Protein AF-A0A2P6AQH4-F1 (afdb_monomer)

Solvent-accessible surface area (backbone atoms only — not comparable to full-atom values): 5552 Å² total; per-residue (Å²): 101,72,66,58,50,52,51,51,54,50,49,56,48,50,58,57,46,34,74,79,38,67,58,33,52,67,56,20,45,65,33,48,52,52,27,51,47,43,45,53,50,51,52,53,43,52,53,54,47,60,75,29,59,97,49,96,49,72,70,41,54,46,47,51,56,53,42,51,47,40,63,74,69,51,45,60,52,32,59,56,26,53,51,58,31,70,63,45,30,63,73,65,72,67,59,54,84,91,74,116

Sequence (100 aa):
GRAADSIAAATDWLIAAAAGNPDEVNAAAVDFLHAFGLLAYAHMWLLMLQASAGKDDAFHADKFKVGAFFFARLLPELDSRVASLRAGADTLMALSEDSF

Structure (mmCIF, N/CA/C/O backbone):
data_AF-A0A2P6AQH4-F1
#
_entry.id   AF-A0A2P6AQH4-F1
#
loop_
_atom_site.group_PDB
_atom_site.id
_atom_site.type_symbol
_atom_site.label_atom_id
_atom_site.label_alt_id
_atom_site.label_comp_id
_atom_site.label_asym_id
_atom_site.label_entity_id
_atom_site.label_seq_id
_atom_site.pdbx_PDB_ins_code
_atom_site.Cartn_x
_atom_site.Cartn_y
_atom_site.Cartn_z
_atom_site.occupancy
_atom_site.B_iso_or_equiv
_atom_site.auth_seq_id
_atom_site.auth_comp_id
_atom_site.auth_asym_id
_atom_site.auth_atom_id
_atom_site.pdbx_PDB_model_num
ATOM 1 N N . GLY A 1 1 ? -8.128 -2.245 -10.191 1.00 84.31 1 GLY A N 1
ATOM 2 C CA . GLY A 1 1 ? -6.861 -3.002 -10.316 1.00 84.31 1 GLY A CA 1
ATOM 3 C C . GLY A 1 1 ? -6.415 -3.317 -8.914 1.00 84.31 1 GLY A C 1
ATOM 4 O O . GLY A 1 1 ? -6.487 -2.401 -8.113 1.00 84.31 1 GLY A O 1
ATOM 5 N N . ARG A 1 2 ? -6.002 -4.555 -8.601 1.00 92.12 2 ARG A N 1
ATOM 6 C CA . ARG A 1 2 ? -6.060 -5.123 -7.232 1.00 92.12 2 ARG A CA 1
ATOM 7 C C . ARG A 1 2 ? -5.735 -4.152 -6.086 1.00 92.12 2 ARG A C 1
ATOM 9 O O . ARG A 1 2 ? -6.557 -4.006 -5.199 1.00 92.12 2 ARG A O 1
ATOM 16 N N . ALA A 1 3 ? -4.593 -3.461 -6.126 1.00 95.94 3 ALA A N 1
ATOM 17 C CA . ALA A 1 3 ? -4.204 -2.492 -5.095 1.00 95.94 3 ALA A CA 1
ATOM 18 C C . ALA A 1 3 ? -5.232 -1.357 -4.895 1.00 95.94 3 ALA A C 1
ATOM 20 O O . ALA A 1 3 ? -5.575 -1.027 -3.765 1.00 95.94 3 ALA A O 1
ATOM 21 N N . ALA A 1 4 ? -5.755 -0.783 -5.982 1.00 97.06 4 ALA A N 1
ATOM 22 C CA . ALA A 1 4 ? -6.792 0.248 -5.923 1.00 97.06 4 ALA A CA 1
ATOM 23 C C . ALA A 1 4 ? -8.105 -0.304 -5.352 1.00 97.06 4 ALA A C 1
ATOM 25 O O . ALA A 1 4 ? -8.749 0.362 -4.548 1.00 97.06 4 ALA A O 1
ATOM 26 N N . ASP A 1 5 ? -8.459 -1.536 -5.724 1.00 97.88 5 ASP A N 1
ATOM 27 C CA . ASP A 1 5 ? -9.680 -2.193 -5.253 1.00 97.88 5 ASP A CA 1
ATOM 28 C C . ASP A 1 5 ? -9.573 -2.500 -3.741 1.00 97.88 5 ASP A C 1
ATOM 30 O O . ASP A 1 5 ? -10.520 -2.270 -2.991 1.00 97.88 5 ASP A O 1
ATOM 34 N N . SER A 1 6 ? -8.392 -2.926 -3.269 1.00 97.38 6 SER A N 1
ATOM 35 C CA . SER A 1 6 ? -8.095 -3.125 -1.842 1.00 97.38 6 SER A CA 1
ATOM 36 C C . SER A 1 6 ? -8.206 -1.829 -1.035 1.00 97.38 6 SER A C 1
ATOM 38 O O . SER A 1 6 ? -8.792 -1.836 0.046 1.00 97.38 6 SER A O 1
ATOM 40 N N . ILE A 1 7 ? -7.675 -0.714 -1.549 1.00 98.00 7 ILE A N 1
ATOM 41 C CA . ILE A 1 7 ? -7.745 0.593 -0.876 1.00 98.00 7 ILE A CA 1
ATOM 42 C C . ILE A 1 7 ? -9.171 1.142 -0.857 1.00 98.00 7 ILE A C 1
ATOM 44 O O . ILE A 1 7 ? -9.595 1.661 0.173 1.00 98.00 7 ILE A O 1
ATOM 48 N N . ALA A 1 8 ? -9.932 0.993 -1.944 1.00 98.06 8 ALA A N 1
ATOM 49 C CA . ALA A 1 8 ? -11.342 1.377 -1.968 1.00 98.06 8 ALA A CA 1
ATOM 50 C C . ALA A 1 8 ? -12.130 0.605 -0.898 1.00 98.06 8 ALA A C 1
ATOM 52 O O . ALA A 1 8 ? -12.760 1.212 -0.038 1.00 98.06 8 ALA A O 1
ATOM 53 N N . ALA A 1 9 ? -11.972 -0.721 -0.853 1.00 97.75 9 ALA A N 1
ATOM 54 C CA . ALA A 1 9 ? -12.622 -1.551 0.158 1.00 97.75 9 ALA A CA 1
ATOM 55 C C . ALA A 1 9 ? -12.165 -1.230 1.595 1.00 97.75 9 ALA A C 1
ATOM 57 O O . ALA A 1 9 ? -12.954 -1.332 2.531 1.00 97.75 9 ALA A O 1
ATOM 58 N N . ALA A 1 10 ? -10.891 -0.877 1.804 1.00 96.94 10 ALA A N 1
ATOM 59 C CA . ALA A 1 10 ? -10.394 -0.429 3.107 1.00 96.94 10 ALA A CA 1
ATOM 60 C C . ALA A 1 10 ? -10.981 0.934 3.511 1.00 96.94 10 ALA A C 1
ATOM 62 O O . ALA A 1 10 ? -11.294 1.137 4.680 1.00 96.94 10 ALA A O 1
ATOM 63 N N . THR A 1 11 ? -11.172 1.838 2.547 1.00 97.25 11 THR A N 1
ATOM 64 C CA . THR A 1 11 ? -11.802 3.148 2.763 1.00 97.25 11 THR A CA 1
ATOM 65 C C . THR A 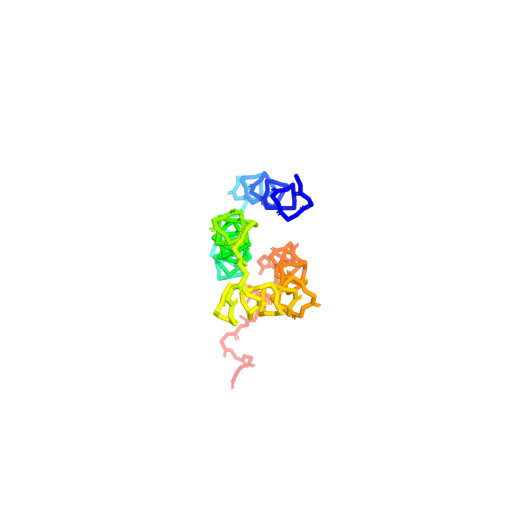1 11 ? -13.262 2.984 3.176 1.00 97.25 11 THR A C 1
ATOM 67 O O . THR A 1 11 ? -13.676 3.555 4.182 1.00 97.25 11 THR A O 1
ATOM 70 N N . ASP A 1 12 ? -14.021 2.154 2.456 1.00 97.31 12 ASP A N 1
ATOM 71 C CA . ASP A 1 12 ? -15.425 1.872 2.776 1.00 97.31 12 ASP A CA 1
ATOM 72 C C . ASP A 1 12 ? -15.571 1.251 4.170 1.00 97.31 12 ASP A C 1
ATOM 74 O O . ASP A 1 12 ? -16.432 1.655 4.953 1.00 97.31 12 ASP A O 1
ATOM 78 N N . TRP A 1 13 ? -14.692 0.298 4.503 1.00 95.44 13 TRP A N 1
ATOM 79 C CA . TRP A 1 13 ? -14.648 -0.298 5.836 1.00 95.44 13 TRP A CA 1
ATOM 80 C C . TRP A 1 13 ? -14.376 0.754 6.916 1.00 95.44 13 TRP A C 1
ATOM 82 O O . TRP A 1 13 ? -15.098 0.794 7.908 1.00 95.44 13 TRP A O 1
ATOM 92 N N . LEU A 1 14 ? -13.390 1.633 6.709 1.00 95.62 14 LEU A N 1
ATOM 93 C CA . LEU A 1 14 ? -13.010 2.643 7.696 1.00 95.62 14 LEU A CA 1
ATOM 94 C C . LEU A 1 14 ? -14.134 3.658 7.936 1.00 95.62 14 LEU A C 1
ATOM 96 O O . LEU A 1 14 ? -14.403 4.011 9.081 1.00 95.62 14 LEU A O 1
ATOM 100 N N . ILE A 1 15 ? -14.828 4.087 6.877 1.00 95.69 15 ILE A N 1
ATOM 101 C CA . ILE A 1 15 ? -15.996 4.974 6.987 1.00 95.69 15 ILE A CA 1
ATOM 102 C C . ILE A 1 15 ? -17.099 4.309 7.820 1.00 95.69 15 ILE A C 1
ATOM 104 O O . ILE A 1 15 ? -17.685 4.952 8.692 1.00 95.69 15 ILE A O 1
ATOM 108 N N . ALA A 1 16 ? -17.378 3.027 7.570 1.00 95.12 16 ALA A N 1
ATOM 109 C CA . ALA A 1 16 ? -18.387 2.286 8.318 1.00 95.12 16 ALA A CA 1
ATOM 110 C C . ALA A 1 16 ? -17.987 2.076 9.790 1.00 95.12 16 ALA A C 1
ATOM 112 O O . ALA A 1 16 ? -18.815 2.267 10.679 1.00 95.12 16 ALA A O 1
ATOM 113 N N . ALA A 1 17 ? -16.725 1.726 10.055 1.00 92.50 17 ALA A N 1
AT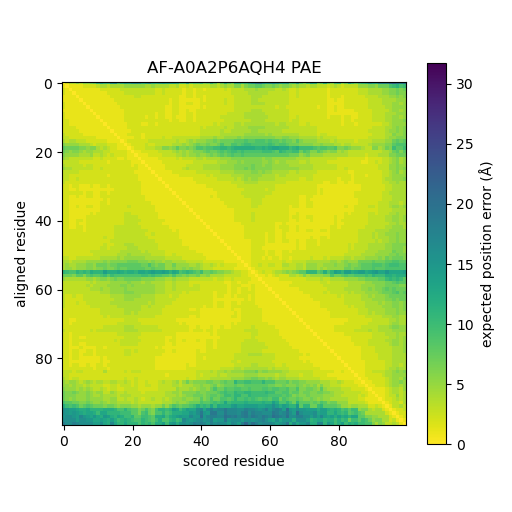OM 114 C CA . ALA A 1 17 ? -16.199 1.510 11.402 1.00 92.50 17 ALA A CA 1
ATOM 115 C C . ALA A 1 17 ? -16.218 2.804 12.236 1.00 92.50 17 ALA A C 1
ATOM 117 O O . ALA A 1 17 ? -16.706 2.811 13.368 1.00 92.50 17 ALA A O 1
ATOM 118 N N . ALA A 1 18 ? -15.806 3.925 11.636 1.00 92.25 18 ALA A N 1
ATOM 119 C CA . ALA A 1 18 ? -15.780 5.240 12.275 1.00 92.25 18 ALA A CA 1
ATOM 120 C C . ALA A 1 18 ? -17.163 5.731 12.738 1.00 92.25 18 ALA A C 1
ATOM 122 O O . ALA A 1 18 ? -17.257 6.500 13.694 1.00 92.25 18 ALA A O 1
ATOM 123 N N . ALA A 1 19 ? -18.244 5.289 12.083 1.00 93.00 19 ALA A N 1
ATOM 124 C CA . ALA A 1 19 ? -19.606 5.624 12.498 1.00 93.00 19 ALA A CA 1
ATOM 125 C C . ALA A 1 19 ? -20.005 4.959 13.830 1.00 93.00 19 ALA A C 1
ATOM 127 O O . ALA A 1 19 ? -20.864 5.485 14.536 1.00 93.00 19 ALA A O 1
ATOM 128 N N . GLY A 1 20 ? -19.404 3.810 14.162 1.00 90.50 20 GLY A N 1
ATOM 129 C CA . GLY A 1 20 ? -19.651 3.074 15.404 1.00 90.50 20 GLY A CA 1
ATOM 130 C C . GLY A 1 20 ? -18.648 3.385 16.516 1.00 90.50 20 GLY A C 1
ATOM 131 O O . GLY A 1 20 ? -19.029 3.403 17.685 1.00 90.50 20 GLY A O 1
ATOM 132 N N . ASN A 1 21 ? -17.389 3.646 16.160 1.00 91.62 21 ASN A N 1
ATOM 133 C CA . ASN A 1 21 ? -16.315 3.944 17.102 1.00 91.62 21 ASN A CA 1
ATOM 134 C C . ASN A 1 21 ? -15.318 4.955 16.492 1.00 91.62 21 ASN A C 1
ATOM 136 O O . ASN A 1 21 ? -14.588 4.603 15.564 1.00 91.62 21 ASN A O 1
ATOM 140 N N . PRO A 1 22 ? -15.237 6.196 17.009 1.00 89.75 22 PRO A N 1
ATOM 141 C CA . PRO A 1 22 ? -14.290 7.200 16.519 1.00 89.75 22 PRO A CA 1
ATOM 142 C C . PRO A 1 22 ? -12.812 6.791 16.624 1.00 89.75 22 PRO A C 1
ATOM 144 O O . PRO A 1 22 ? -12.002 7.265 15.823 1.00 89.75 22 PRO A O 1
ATOM 147 N N . ASP A 1 23 ? -12.453 5.908 17.562 1.00 93.19 23 ASP A N 1
ATOM 148 C CA . ASP A 1 23 ? -11.064 5.469 17.761 1.00 93.19 23 ASP A CA 1
ATOM 149 C C . ASP A 1 23 ? -10.536 4.642 16.579 1.00 93.19 23 ASP A C 1
ATOM 151 O O . ASP A 1 23 ? -9.329 4.622 16.331 1.00 93.19 23 ASP A O 1
ATOM 155 N N . GLU A 1 24 ? -11.431 4.050 15.778 1.00 94.62 24 GLU A N 1
ATOM 156 C CA . GLU A 1 24 ? -11.088 3.297 14.563 1.00 94.62 24 GLU A CA 1
ATOM 157 C C . GLU A 1 24 ? -10.330 4.151 13.545 1.00 94.62 24 GLU A C 1
ATOM 159 O O . GLU A 1 24 ? -9.409 3.673 12.884 1.00 94.62 24 GLU A O 1
ATOM 164 N N . VAL A 1 25 ? -10.663 5.444 13.447 1.00 92.94 25 VAL A N 1
ATOM 165 C CA . VAL A 1 25 ? -9.976 6.370 12.535 1.00 92.94 25 VAL A CA 1
ATOM 166 C C . VAL A 1 25 ? -8.509 6.513 12.918 1.00 92.94 25 VAL A C 1
ATOM 168 O O . VAL A 1 25 ? -7.631 6.443 12.057 1.00 92.94 25 VAL A O 1
ATOM 171 N N . ASN A 1 26 ? -8.239 6.692 14.210 1.00 91.69 26 ASN A N 1
ATOM 172 C CA . ASN A 1 26 ? -6.885 6.888 14.711 1.00 91.69 26 ASN A CA 1
ATOM 173 C C . ASN A 1 26 ? -6.088 5.579 14.692 1.00 91.69 26 ASN A C 1
ATOM 175 O O . ASN A 1 26 ? -4.922 5.592 14.299 1.00 91.69 26 ASN A O 1
ATOM 179 N N . ALA A 1 27 ? -6.726 4.458 15.041 1.00 94.31 27 ALA A N 1
ATOM 180 C CA . ALA A 1 27 ? -6.129 3.128 14.973 1.00 94.31 27 ALA A CA 1
ATOM 181 C C . ALA A 1 27 ? -5.694 2.761 13.543 1.00 94.31 27 ALA A C 1
ATOM 183 O O . ALA A 1 27 ? -4.606 2.227 13.336 1.00 94.31 27 ALA A O 1
ATOM 184 N N . ALA A 1 28 ? -6.504 3.110 12.541 1.00 95.56 28 ALA A N 1
ATOM 185 C CA . ALA A 1 28 ? -6.236 2.805 11.139 1.00 95.56 28 ALA A CA 1
ATOM 186 C C . ALA A 1 28 ? -5.288 3.792 10.434 1.00 95.56 28 ALA A C 1
ATOM 188 O O . ALA A 1 28 ? -4.759 3.466 9.368 1.00 95.56 28 ALA A O 1
ATOM 189 N N . ALA A 1 29 ? -5.087 5.002 10.968 1.00 94.44 29 ALA A N 1
ATOM 190 C CA . ALA A 1 29 ? -4.501 6.126 10.229 1.00 94.44 29 ALA A CA 1
ATOM 191 C C . ALA A 1 29 ? -3.126 5.821 9.611 1.00 94.44 29 ALA A C 1
ATOM 193 O O . ALA A 1 29 ? -2.882 6.122 8.440 1.00 94.44 29 ALA A O 1
ATOM 194 N N . VAL A 1 30 ? -2.225 5.213 10.388 1.00 96.50 30 VAL A N 1
ATOM 195 C CA . VAL A 1 30 ? -0.842 4.950 9.961 1.00 96.50 30 VAL A CA 1
ATOM 196 C C . VAL A 1 30 ? -0.792 3.874 8.880 1.00 96.50 30 VAL A C 1
ATOM 198 O O . VAL A 1 30 ? -0.133 4.059 7.855 1.00 96.50 30 VAL A O 1
ATOM 201 N N . ASP A 1 31 ? -1.493 2.759 9.076 1.00 97.81 31 ASP A N 1
ATOM 202 C CA . ASP A 1 31 ? -1.516 1.685 8.084 1.00 97.81 31 ASP A CA 1
ATOM 203 C C . ASP A 1 31 ? -2.280 2.098 6.821 1.00 97.81 31 ASP A C 1
ATOM 205 O O . ASP A 1 31 ? -1.827 1.787 5.717 1.00 97.81 31 ASP A O 1
ATOM 209 N N . PHE A 1 32 ? -3.362 2.879 6.947 1.00 97.69 32 PHE A N 1
ATOM 210 C CA . PHE A 1 32 ? -4.064 3.452 5.796 1.00 97.69 32 PHE A CA 1
ATOM 211 C C . PHE A 1 32 ? -3.136 4.342 4.967 1.00 97.69 32 PHE A C 1
ATOM 213 O O . PHE A 1 32 ? -3.047 4.177 3.750 1.00 97.69 32 PHE A O 1
ATOM 220 N N . LEU A 1 33 ? -2.414 5.264 5.617 1.00 97.94 33 LEU A N 1
ATOM 221 C CA . LEU A 1 33 ? -1.509 6.189 4.938 1.00 97.94 33 LEU A CA 1
ATOM 222 C C . LEU A 1 33 ? -0.401 5.443 4.186 1.00 97.94 33 LEU A C 1
ATOM 224 O O . LEU A 1 33 ? -0.127 5.758 3.027 1.00 97.94 33 LEU A O 1
ATOM 228 N N . HIS A 1 34 ? 0.207 4.430 4.808 1.00 98.38 34 HIS A N 1
ATOM 229 C CA . HIS A 1 34 ? 1.226 3.612 4.149 1.00 98.38 34 HIS A CA 1
ATOM 230 C C . HIS A 1 34 ? 0.654 2.807 2.976 1.00 98.38 34 HIS A C 1
ATOM 232 O O . HIS A 1 34 ? 1.239 2.808 1.890 1.00 98.38 34 HIS A O 1
ATOM 238 N N . ALA A 1 35 ? -0.502 2.161 3.155 1.00 98.38 35 ALA A N 1
ATOM 239 C CA . ALA A 1 35 ? -1.157 1.392 2.100 1.00 98.38 35 ALA A CA 1
ATOM 240 C C . ALA A 1 35 ? -1.531 2.282 0.900 1.00 98.38 35 ALA A C 1
ATOM 242 O O . ALA A 1 35 ? -1.244 1.945 -0.253 1.00 98.38 35 ALA A O 1
ATOM 243 N N . PHE A 1 36 ? -2.112 3.456 1.163 1.00 98.19 36 PHE A N 1
ATOM 244 C CA . PHE A 1 36 ? -2.442 4.441 0.136 1.00 98.19 36 PHE A CA 1
ATOM 245 C C . PHE A 1 36 ? -1.182 4.981 -0.555 1.00 98.19 36 PHE A C 1
ATOM 247 O O . PHE A 1 36 ? -1.151 5.122 -1.779 1.00 98.19 36 PHE A O 1
ATOM 254 N N . GLY A 1 37 ? -0.111 5.220 0.205 1.00 98.31 37 GLY A N 1
ATOM 255 C CA . GLY A 1 37 ? 1.193 5.598 -0.331 1.00 98.31 37 GLY A CA 1
ATOM 256 C C . GLY A 1 37 ? 1.727 4.570 -1.330 1.00 98.31 37 GLY A C 1
ATOM 257 O O . GLY A 1 37 ? 2.130 4.939 -2.433 1.00 98.31 37 GLY A O 1
ATOM 258 N N . LEU A 1 38 ? 1.663 3.275 -1.006 1.00 98.62 38 LEU A N 1
ATOM 259 C CA . LEU A 1 38 ? 2.071 2.197 -1.916 1.00 98.62 38 LEU A CA 1
ATOM 260 C C . LEU A 1 38 ? 1.244 2.183 -3.210 1.00 98.62 38 LEU A C 1
ATOM 262 O O . LEU A 1 38 ? 1.813 2.010 -4.291 1.00 98.62 38 LEU A O 1
ATOM 266 N N . LEU A 1 39 ? -0.070 2.427 -3.132 1.00 98.44 39 LEU A N 1
ATOM 267 C CA . LEU A 1 39 ? -0.923 2.590 -4.315 1.00 98.44 39 LEU A CA 1
ATOM 268 C C . LEU A 1 39 ? -0.489 3.793 -5.170 1.00 98.44 39 LEU A C 1
ATOM 270 O O . LEU A 1 39 ? -0.370 3.673 -6.392 1.00 98.44 39 LEU A O 1
ATOM 274 N N . ALA A 1 40 ? -0.218 4.940 -4.545 1.00 98.38 40 ALA A N 1
ATOM 275 C CA . ALA A 1 40 ? 0.242 6.135 -5.247 1.00 98.38 40 ALA A CA 1
ATOM 276 C C . ALA A 1 40 ? 1.595 5.899 -5.945 1.00 98.38 40 ALA A C 1
ATOM 278 O O . ALA A 1 40 ? 1.760 6.238 -7.119 1.00 98.38 40 ALA A O 1
ATOM 279 N N . TYR A 1 41 ? 2.543 5.240 -5.272 1.00 98.00 41 TYR A N 1
ATOM 280 C CA . TYR A 1 41 ? 3.824 4.859 -5.871 1.00 98.00 41 TYR A CA 1
ATOM 281 C C . TYR A 1 41 ? 3.665 3.844 -7.005 1.00 98.00 41 TYR A C 1
ATOM 283 O O . TYR A 1 41 ? 4.350 3.967 -8.022 1.00 98.00 41 TYR A O 1
ATOM 291 N N . ALA A 1 42 ? 2.745 2.882 -6.886 1.00 98.25 42 ALA A N 1
ATOM 292 C CA . ALA A 1 42 ? 2.428 1.967 -7.979 1.00 98.25 42 ALA A CA 1
ATOM 293 C C . ALA A 1 42 ? 1.962 2.740 -9.220 1.00 98.25 42 ALA A C 1
ATOM 295 O O . ALA A 1 42 ? 2.444 2.479 -10.322 1.00 98.25 42 ALA A O 1
ATOM 296 N N . HIS A 1 43 ? 1.092 3.740 -9.047 1.00 98.25 43 HIS A N 1
ATOM 297 C CA . HIS A 1 43 ? 0.660 4.599 -10.147 1.00 98.25 43 HIS A CA 1
ATOM 298 C C . HIS A 1 43 ? 1.831 5.374 -10.776 1.00 98.25 43 HIS A C 1
ATOM 300 O O . HIS A 1 43 ? 1.975 5.371 -11.998 1.00 98.25 43 HIS A O 1
ATOM 306 N N . MET A 1 44 ? 2.718 5.963 -9.965 1.00 98.38 44 MET A N 1
ATOM 307 C CA . MET A 1 44 ? 3.915 6.654 -10.470 1.00 98.38 44 MET A CA 1
ATOM 308 C C . MET A 1 44 ? 4.848 5.722 -11.251 1.00 98.38 44 MET A C 1
ATOM 310 O O . MET A 1 44 ? 5.381 6.112 -12.292 1.00 98.38 44 MET A O 1
ATOM 314 N N . TRP A 1 45 ? 5.018 4.477 -10.799 1.00 98.25 45 TRP A N 1
ATOM 315 C CA . TRP A 1 45 ? 5.768 3.477 -11.554 1.00 98.25 45 TRP A CA 1
ATOM 316 C C . TRP A 1 45 ? 5.121 3.175 -12.898 1.00 98.25 45 TRP A C 1
ATOM 318 O O . TRP A 1 45 ? 5.827 3.183 -13.901 1.00 98.25 45 TRP A O 1
ATOM 328 N N . LEU A 1 46 ? 3.800 2.984 -12.957 1.00 97.88 46 LEU A N 1
ATOM 329 C CA . LEU A 1 46 ? 3.108 2.762 -14.230 1.00 97.88 46 LEU A CA 1
ATOM 330 C C . LEU A 1 46 ? 3.327 3.920 -15.213 1.00 97.88 46 LEU A C 1
ATOM 332 O O . LEU A 1 46 ? 3.626 3.663 -16.377 1.00 97.88 46 LEU A O 1
ATOM 336 N N . LEU A 1 47 ? 3.271 5.173 -14.747 1.00 98.44 47 LEU A N 1
ATOM 337 C CA . LEU A 1 47 ? 3.561 6.342 -15.586 1.00 98.44 47 LEU A CA 1
ATOM 338 C C . LEU A 1 47 ? 5.008 6.341 -16.099 1.00 98.44 47 LEU A C 1
ATOM 340 O O . LEU A 1 47 ? 5.242 6.572 -17.284 1.00 98.44 47 LEU A O 1
ATOM 344 N N . MET A 1 48 ? 5.988 6.044 -15.236 1.00 98.25 48 MET A N 1
ATOM 345 C CA . MET A 1 48 ? 7.396 5.955 -15.641 1.00 98.25 48 MET A CA 1
ATOM 346 C C . MET A 1 48 ? 7.639 4.827 -16.647 1.00 98.25 48 MET A C 1
ATOM 348 O O . MET A 1 48 ? 8.371 5.029 -17.614 1.00 98.25 48 MET A O 1
ATOM 352 N N . LEU A 1 49 ? 7.033 3.654 -16.446 1.00 98.12 49 LEU A N 1
ATOM 353 C CA . LEU A 1 49 ? 7.144 2.522 -17.368 1.00 98.12 49 LEU A CA 1
ATOM 354 C C . LEU A 1 49 ? 6.499 2.848 -18.718 1.00 98.12 49 LEU A C 1
ATOM 356 O O . LEU A 1 49 ? 7.101 2.599 -19.758 1.00 98.12 49 LEU A O 1
ATOM 360 N N . GLN A 1 50 ? 5.326 3.486 -18.709 1.00 97.94 50 GLN A N 1
ATOM 361 C CA . GLN A 1 50 ? 4.662 3.950 -19.925 1.00 97.94 50 GLN A CA 1
ATOM 362 C C . GLN A 1 50 ? 5.519 4.975 -20.680 1.00 97.94 50 GLN A C 1
ATOM 364 O O . GLN A 1 50 ? 5.693 4.856 -21.888 1.00 97.94 50 GLN A O 1
ATOM 369 N N . ALA A 1 51 ? 6.113 5.942 -19.976 1.00 97.44 51 ALA A N 1
ATOM 370 C CA . ALA A 1 51 ? 7.015 6.930 -20.568 1.00 97.44 51 ALA A CA 1
ATOM 371 C C . ALA A 1 51 ? 8.351 6.332 -21.055 1.00 97.44 51 ALA A C 1
ATOM 373 O O . ALA A 1 51 ? 9.074 6.982 -21.817 1.00 97.44 51 ALA A O 1
ATOM 374 N N . SER A 1 52 ? 8.698 5.129 -20.591 1.00 97.56 52 SER A N 1
ATOM 375 C CA . SER A 1 52 ? 9.906 4.389 -20.974 1.00 97.56 52 SER A CA 1
ATOM 376 C C . SER A 1 52 ? 9.669 3.409 -22.121 1.00 97.56 52 SER A C 1
ATOM 378 O O . SER A 1 52 ? 10.629 2.914 -22.705 1.00 97.56 52 SER A O 1
ATOM 380 N N . ALA A 1 53 ? 8.411 3.122 -22.456 1.00 95.94 53 ALA A N 1
ATOM 381 C CA . ALA A 1 53 ? 8.068 2.202 -23.528 1.00 95.94 53 ALA A CA 1
ATOM 382 C C . ALA A 1 53 ? 8.592 2.710 -24.885 1.00 95.94 53 ALA A C 1
ATOM 384 O O . ALA A 1 53 ? 8.409 3.875 -25.234 1.00 95.94 53 ALA A O 1
ATOM 385 N N . GLY A 1 54 ? 9.236 1.824 -25.652 1.00 94.19 54 GLY A N 1
ATOM 386 C CA . GLY A 1 54 ? 9.769 2.136 -26.986 1.00 94.19 54 GLY A CA 1
ATOM 387 C C . GLY A 1 54 ? 11.072 2.941 -26.998 1.00 94.19 54 GLY A C 1
ATOM 388 O O . GLY A 1 54 ? 11.452 3.446 -28.051 1.00 94.19 54 GLY A O 1
ATOM 389 N N . LYS A 1 55 ? 11.745 3.087 -25.850 1.00 96.00 55 LYS A N 1
ATOM 390 C CA . LYS A 1 55 ? 13.061 3.726 -25.747 1.00 96.00 55 LYS A CA 1
ATOM 391 C C . LYS A 1 55 ? 14.142 2.681 -25.482 1.00 96.00 55 LYS A C 1
ATOM 393 O O . LYS A 1 55 ? 14.029 1.916 -24.528 1.00 96.00 55 LYS A O 1
ATOM 398 N N . ASP A 1 56 ? 15.203 2.714 -26.284 1.00 91.31 56 ASP A N 1
ATOM 399 C CA . ASP A 1 56 ? 16.238 1.667 -26.334 1.00 91.31 56 ASP A CA 1
ATOM 400 C C . ASP A 1 56 ? 17.563 2.064 -25.655 1.00 91.31 56 ASP A C 1
ATOM 402 O O . ASP A 1 56 ? 18.643 1.631 -26.057 1.00 91.31 56 ASP A O 1
ATOM 406 N N . ASP A 1 57 ? 17.508 2.889 -24.607 1.00 97.12 57 ASP A N 1
ATOM 407 C CA . ASP A 1 57 ? 18.685 3.222 -23.800 1.00 97.12 57 ASP A CA 1
ATOM 408 C C . ASP A 1 57 ? 18.691 2.515 -22.433 1.00 97.12 57 ASP A C 1
ATOM 410 O O . ASP A 1 57 ? 17.672 2.037 -21.923 1.00 97.12 57 ASP A O 1
ATOM 414 N N . ALA A 1 58 ? 19.881 2.446 -21.829 1.00 96.88 58 ALA A N 1
ATOM 415 C CA . ALA A 1 58 ? 20.103 1.737 -20.572 1.00 96.88 58 ALA A CA 1
ATOM 416 C C . ALA A 1 58 ? 19.248 2.282 -19.415 1.00 96.88 58 ALA A C 1
ATOM 418 O O . ALA A 1 58 ? 18.776 1.508 -18.584 1.00 96.88 58 ALA A O 1
ATOM 419 N N . PHE A 1 59 ? 19.000 3.594 -19.379 1.00 96.81 59 PHE A N 1
ATOM 420 C CA . PHE A 1 59 ? 18.217 4.222 -18.318 1.00 96.81 59 PHE A CA 1
ATOM 421 C C . PHE A 1 59 ? 16.760 3.749 -18.350 1.00 96.81 59 PHE A C 1
ATOM 423 O O . PHE A 1 59 ? 16.205 3.374 -17.314 1.00 96.81 59 PHE A O 1
ATOM 430 N N . HIS A 1 60 ? 16.143 3.719 -19.532 1.00 97.56 60 HIS A N 1
ATOM 431 C CA . HIS A 1 60 ? 14.765 3.253 -19.683 1.00 97.56 60 HIS A CA 1
ATOM 432 C C . HIS A 1 60 ? 14.654 1.737 -19.468 1.00 97.56 60 HIS A C 1
ATOM 434 O O . HIS A 1 60 ? 13.716 1.291 -18.806 1.00 97.56 60 HIS A O 1
ATOM 440 N N . ALA A 1 61 ? 15.643 0.946 -19.898 1.00 96.50 61 ALA A N 1
ATOM 441 C CA . ALA A 1 61 ? 15.707 -0.480 -19.568 1.00 96.50 61 ALA A CA 1
ATOM 442 C C . ALA A 1 61 ? 15.784 -0.728 -18.046 1.00 96.50 61 ALA A C 1
ATOM 444 O O . ALA A 1 61 ? 15.112 -1.618 -17.517 1.00 96.50 61 ALA A O 1
ATOM 445 N N . ASP A 1 62 ? 16.552 0.082 -17.315 1.00 97.62 62 ASP A N 1
ATOM 446 C CA . ASP A 1 62 ? 16.655 -0.021 -15.859 1.00 97.62 62 ASP A CA 1
ATOM 447 C C . ASP A 1 62 ? 15.360 0.390 -15.142 1.00 97.62 62 ASP A C 1
ATOM 449 O O . ASP A 1 62 ? 15.019 -0.213 -14.121 1.00 97.62 62 ASP A O 1
ATOM 453 N N . LYS A 1 63 ? 14.562 1.319 -15.694 1.00 97.75 63 LYS A N 1
ATOM 454 C CA . LYS A 1 63 ? 13.223 1.635 -15.153 1.00 97.75 63 LYS A CA 1
ATOM 455 C C . LYS A 1 63 ? 12.319 0.407 -15.095 1.00 97.75 63 LYS A C 1
ATOM 457 O O . LYS A 1 63 ? 11.637 0.228 -14.088 1.00 97.75 63 LYS A O 1
ATOM 462 N N . PHE A 1 64 ? 12.352 -0.462 -16.107 1.00 98.00 64 PHE A N 1
ATOM 463 C CA . PHE A 1 64 ? 11.594 -1.717 -16.081 1.00 98.00 64 PHE A CA 1
ATOM 464 C C . PHE A 1 64 ? 12.083 -2.669 -14.988 1.00 98.00 64 PHE A C 1
ATOM 466 O O . PHE A 1 64 ? 11.260 -3.250 -14.282 1.00 98.00 64 PHE A O 1
ATOM 473 N N . LYS A 1 65 ? 13.401 -2.788 -14.787 1.00 98.12 65 LYS A N 1
ATOM 474 C CA . LYS A 1 65 ? 13.972 -3.649 -13.735 1.00 98.12 65 LYS A CA 1
ATOM 475 C C . LYS A 1 65 ? 13.580 -3.169 -12.338 1.00 98.12 65 LYS A C 1
ATOM 477 O O . LYS A 1 65 ? 13.121 -3.963 -11.519 1.00 98.12 65 LYS A O 1
ATOM 482 N N . VAL A 1 66 ? 13.725 -1.871 -12.072 1.00 98.06 66 VAL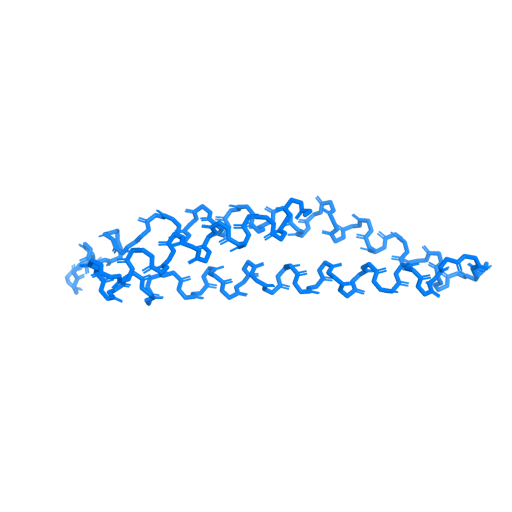 A N 1
ATOM 483 C CA . VAL A 1 66 ? 13.385 -1.293 -10.763 1.00 98.06 66 VAL A CA 1
ATOM 484 C C . VAL A 1 66 ? 11.871 -1.295 -10.540 1.00 98.06 66 VAL A C 1
ATOM 486 O O . VAL A 1 66 ? 11.417 -1.631 -9.448 1.00 98.06 66 VAL A O 1
ATOM 489 N N . GLY A 1 67 ? 11.077 -1.010 -11.575 1.00 98.31 67 GLY A N 1
ATOM 490 C CA . GLY A 1 67 ? 9.622 -1.131 -11.512 1.00 98.31 67 GLY A CA 1
ATOM 491 C C . GLY A 1 67 ? 9.190 -2.555 -11.161 1.00 98.31 67 GLY A C 1
ATOM 492 O O . GLY A 1 67 ? 8.424 -2.748 -10.220 1.00 98.31 67 GLY A O 1
ATOM 493 N N . ALA A 1 68 ? 9.741 -3.567 -11.839 1.00 98.31 68 ALA A N 1
ATOM 494 C CA . ALA A 1 68 ? 9.462 -4.970 -11.535 1.00 98.31 68 ALA A CA 1
ATOM 495 C C . ALA A 1 68 ? 9.813 -5.333 -10.083 1.00 98.31 68 ALA A C 1
ATOM 497 O O . ALA A 1 68 ? 9.031 -6.013 -9.419 1.00 98.31 68 ALA A O 1
ATOM 498 N N . PHE A 1 69 ? 10.939 -4.833 -9.559 1.00 98.56 69 PHE A N 1
ATOM 499 C CA . PHE A 1 69 ? 11.282 -4.980 -8.144 1.00 98.56 69 PHE A CA 1
ATOM 500 C C . PHE A 1 69 ? 10.219 -4.357 -7.230 1.00 98.56 69 PHE A C 1
ATOM 502 O O . PHE A 1 69 ? 9.753 -5.030 -6.313 1.00 98.56 69 PHE A O 1
ATOM 509 N N . PHE A 1 70 ? 9.791 -3.117 -7.489 1.00 98.62 70 PHE A N 1
ATOM 510 C CA . PHE A 1 70 ? 8.758 -2.455 -6.686 1.00 98.62 70 PHE A CA 1
ATOM 511 C C . PHE A 1 70 ? 7.461 -3.276 -6.648 1.00 98.62 70 PHE A C 1
ATOM 513 O O . PHE A 1 70 ? 6.960 -3.584 -5.566 1.00 98.62 70 PHE A O 1
ATOM 520 N N . PHE A 1 71 ? 6.948 -3.692 -7.811 1.00 98.31 71 PHE A N 1
ATOM 521 C CA . PHE A 1 71 ? 5.706 -4.468 -7.891 1.00 98.31 71 PHE A CA 1
ATOM 522 C C . PHE A 1 71 ? 5.823 -5.848 -7.232 1.00 98.31 71 PHE A C 1
ATOM 524 O O . PHE A 1 71 ? 4.857 -6.313 -6.635 1.00 98.31 71 PHE A O 1
ATOM 531 N N . ALA A 1 72 ? 6.985 -6.499 -7.321 1.00 98.25 72 ALA A N 1
ATOM 532 C CA . ALA A 1 72 ? 7.181 -7.841 -6.776 1.00 98.25 72 ALA A CA 1
ATOM 533 C C . ALA A 1 72 ? 7.547 -7.865 -5.283 1.00 98.25 72 ALA A C 1
ATOM 535 O O . ALA A 1 72 ? 7.301 -8.871 -4.621 1.00 98.25 72 ALA A O 1
ATOM 536 N N . ARG A 1 73 ? 8.185 -6.811 -4.756 1.00 98.12 73 ARG A N 1
ATOM 537 C CA . ARG A 1 73 ? 8.780 -6.819 -3.406 1.00 98.12 73 ARG A CA 1
ATOM 538 C C . ARG A 1 73 ? 8.222 -5.777 -2.453 1.00 98.12 73 ARG A C 1
ATOM 540 O O . ARG A 1 73 ? 8.240 -6.038 -1.258 1.00 98.12 73 ARG A O 1
ATOM 547 N N . LEU A 1 74 ? 7.757 -4.635 -2.952 1.00 98.31 74 LEU A N 1
ATOM 548 C CA . LEU A 1 74 ? 7.285 -3.536 -2.105 1.00 98.31 74 LEU A CA 1
ATOM 549 C C . LEU A 1 74 ? 5.762 -3.439 -2.105 1.00 98.31 74 LEU A C 1
ATOM 551 O O . LEU A 1 74 ? 5.153 -3.370 -1.046 1.00 98.31 74 LEU A O 1
ATOM 555 N N . LEU A 1 75 ? 5.124 -3.515 -3.276 1.00 98.44 75 LEU A N 1
ATOM 556 C CA . LEU A 1 75 ? 3.667 -3.414 -3.362 1.00 98.44 75 LEU A CA 1
ATOM 557 C C . LEU A 1 75 ? 2.901 -4.458 -2.519 1.00 98.44 75 LEU A C 1
ATOM 559 O O . LEU A 1 75 ? 1.870 -4.077 -1.969 1.00 98.44 75 LEU A O 1
ATOM 563 N N . PRO A 1 76 ? 3.359 -5.719 -2.349 1.00 98.06 76 PRO A N 1
ATOM 564 C CA . PRO A 1 76 ? 2.666 -6.683 -1.488 1.00 98.06 76 PRO A CA 1
ATOM 565 C C . PRO A 1 76 ? 2.524 -6.249 -0.021 1.00 98.06 76 PRO A C 1
ATOM 567 O O . PRO A 1 76 ? 1.630 -6.737 0.664 1.00 98.06 76 PRO A O 1
ATOM 570 N N . GLU A 1 77 ? 3.349 -5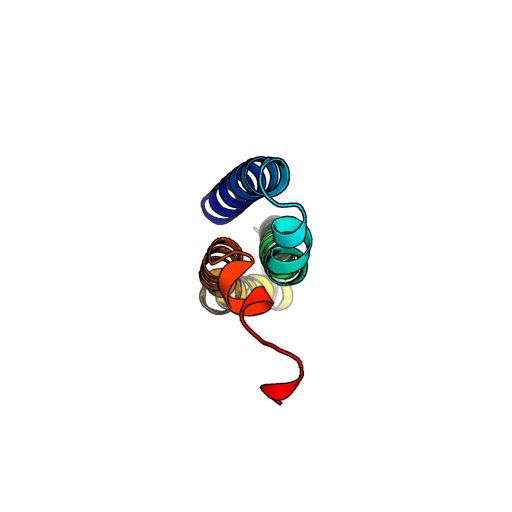.313 0.469 1.00 98.25 77 GLU A N 1
ATOM 571 C CA . GLU A 1 77 ? 3.194 -4.751 1.817 1.00 98.25 77 GLU A CA 1
ATOM 572 C C . GLU A 1 77 ? 1.813 -4.095 2.004 1.00 98.25 77 GLU A C 1
ATOM 574 O O . GLU A 1 77 ? 1.258 -4.148 3.101 1.00 98.25 77 GLU A O 1
ATOM 579 N N . LEU A 1 78 ? 1.201 -3.578 0.930 1.00 98.50 78 LEU A N 1
ATOM 580 C CA . LEU A 1 78 ? -0.149 -3.008 0.94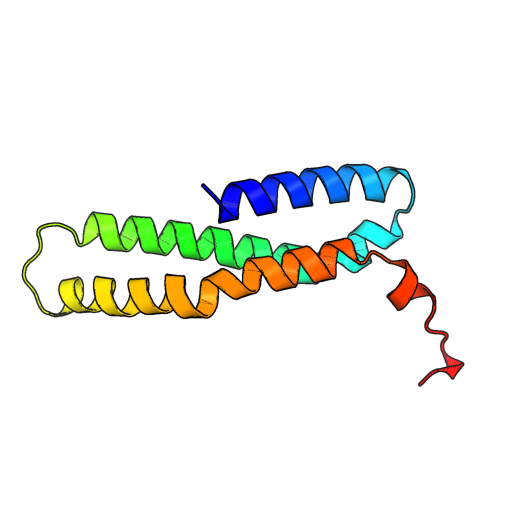7 1.00 98.50 78 LEU A CA 1
ATOM 581 C C . LEU A 1 78 ? -1.157 -3.979 1.563 1.00 98.50 78 LEU A C 1
ATOM 583 O O . LEU A 1 78 ? -1.974 -3.565 2.381 1.00 98.50 78 LEU A O 1
ATOM 587 N N . ASP A 1 79 ? -1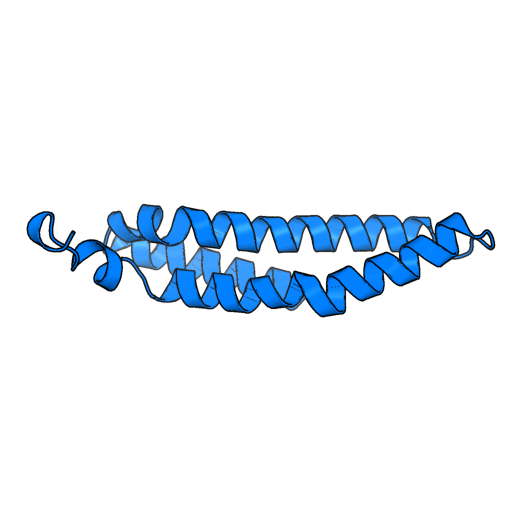.073 -5.264 1.219 1.00 97.50 79 ASP A N 1
ATOM 588 C CA . ASP A 1 79 ? -2.014 -6.271 1.708 1.00 97.50 79 ASP A CA 1
ATOM 589 C C . ASP A 1 79 ? -1.857 -6.477 3.224 1.00 97.50 79 ASP A C 1
ATOM 591 O O . ASP A 1 79 ? -2.855 -6.551 3.941 1.00 97.50 79 ASP A O 1
ATOM 595 N N . SER A 1 80 ? -0.619 -6.486 3.738 1.00 98.00 80 SER A N 1
ATOM 596 C CA . SER A 1 80 ? -0.381 -6.550 5.188 1.00 98.00 80 SER A CA 1
ATOM 597 C C . SER A 1 80 ? -0.863 -5.301 5.921 1.00 98.00 80 SER A C 1
ATOM 599 O O . SER A 1 80 ? -1.457 -5.419 6.986 1.00 98.00 80 SER A O 1
ATOM 601 N N . ARG A 1 81 ? -0.687 -4.112 5.333 1.00 98.00 81 ARG A N 1
ATOM 602 C CA . ARG A 1 81 ? -1.160 -2.849 5.917 1.00 98.00 81 ARG A CA 1
ATOM 603 C C . ARG A 1 81 ? -2.682 -2.802 5.974 1.00 98.00 81 ARG A C 1
ATOM 605 O O . ARG A 1 81 ? -3.248 -2.441 6.996 1.00 98.00 81 ARG A O 1
ATOM 612 N N . VAL A 1 82 ? -3.355 -3.238 4.908 1.00 97.94 82 VAL A N 1
ATOM 613 C CA . VAL A 1 82 ? -4.821 -3.355 4.888 1.00 97.94 82 VAL A CA 1
ATOM 614 C C . VAL A 1 82 ? -5.312 -4.376 5.918 1.00 97.94 82 VAL A C 1
ATOM 616 O O . VAL A 1 82 ? -6.358 -4.162 6.526 1.00 97.94 82 VAL A O 1
ATOM 619 N N . ALA A 1 83 ? -4.577 -5.468 6.141 1.00 96.94 83 ALA A N 1
ATOM 620 C CA . ALA A 1 83 ? -4.910 -6.426 7.191 1.00 96.94 83 ALA A CA 1
ATOM 621 C C . ALA A 1 83 ? -4.774 -5.814 8.597 1.00 96.94 83 ALA A C 1
ATOM 623 O O . ALA A 1 83 ? -5.713 -5.932 9.381 1.00 96.94 83 ALA A O 1
ATOM 624 N N . SER A 1 84 ? -3.667 -5.119 8.893 1.00 95.88 84 SER A N 1
ATOM 625 C CA . SER A 1 84 ? -3.466 -4.418 10.172 1.00 95.88 84 SER A CA 1
ATOM 626 C C . SER A 1 84 ? -4.527 -3.348 10.415 1.00 95.88 84 SER A C 1
ATOM 628 O O . SER A 1 84 ? -5.120 -3.307 11.486 1.00 95.88 84 SER A O 1
ATOM 630 N N . LEU A 1 85 ? -4.852 -2.558 9.389 1.00 94.50 85 LEU A N 1
ATOM 631 C CA . LEU A 1 85 ? -5.925 -1.566 9.435 1.00 94.50 85 LEU A CA 1
ATOM 632 C C . LEU A 1 85 ? -7.265 -2.176 9.863 1.00 94.50 85 LEU A C 1
ATOM 634 O O . LEU A 1 85 ? -7.989 -1.584 10.654 1.00 94.50 85 LEU A O 1
ATOM 638 N N . ARG A 1 86 ? -7.593 -3.366 9.349 1.00 94.00 86 ARG A N 1
ATOM 639 C CA . ARG A 1 86 ? -8.855 -4.061 9.647 1.00 94.00 86 ARG A CA 1
ATOM 640 C C . ARG A 1 86 ? -8.871 -4.760 11.005 1.00 94.00 86 ARG A C 1
ATOM 642 O O . ARG A 1 86 ? -9.924 -5.260 11.389 1.00 94.00 86 ARG A O 1
ATOM 649 N N . ALA A 1 87 ? -7.740 -4.827 11.710 1.00 93.25 87 ALA A N 1
ATOM 650 C CA . ALA A 1 87 ? -7.699 -5.332 13.081 1.00 93.25 87 ALA A CA 1
ATOM 651 C C . ALA A 1 87 ? -8.385 -4.375 14.074 1.00 93.25 87 ALA A C 1
ATOM 653 O O . ALA A 1 87 ? -8.758 -4.807 15.162 1.00 93.25 87 ALA A O 1
ATOM 654 N N . GLY A 1 88 ? -8.588 -3.116 13.670 1.00 89.31 88 GLY A N 1
ATOM 655 C CA . GLY A 1 88 ? -9.368 -2.122 14.396 1.00 89.31 88 GLY A CA 1
ATOM 656 C C . GLY A 1 88 ? -8.737 -1.640 15.700 1.00 89.31 88 GLY A C 1
ATOM 657 O O . GLY A 1 88 ? -7.576 -1.927 16.008 1.00 89.31 88 GLY A O 1
ATOM 658 N N . ALA A 1 89 ? -9.509 -0.873 16.467 1.00 92.69 89 ALA A N 1
ATOM 659 C CA . ALA A 1 89 ? -9.015 -0.195 17.663 1.00 92.69 89 ALA A CA 1
ATOM 660 C C . ALA A 1 89 ? -8.882 -1.114 18.890 1.00 92.69 89 ALA A C 1
ATOM 662 O O . ALA A 1 89 ? -8.072 -0.824 19.768 1.00 92.69 89 ALA A O 1
ATOM 663 N N . ASP A 1 90 ? -9.620 -2.226 18.954 1.00 89.94 90 ASP A N 1
ATOM 664 C CA . ASP A 1 90 ? -9.750 -3.062 20.159 1.00 89.94 90 ASP A CA 1
ATOM 665 C C . ASP A 1 90 ? -8.405 -3.442 20.793 1.00 89.94 90 ASP A C 1
ATOM 667 O O . ASP A 1 90 ? -8.216 -3.310 22.000 1.00 89.94 90 ASP A O 1
ATOM 671 N N . THR A 1 91 ? -7.443 -3.886 19.981 1.00 87.69 91 THR A N 1
ATOM 672 C CA . THR A 1 91 ? -6.131 -4.326 20.488 1.00 87.69 91 THR A CA 1
ATOM 673 C C . THR A 1 91 ? -5.269 -3.176 21.004 1.00 87.69 91 THR A C 1
ATOM 675 O O . THR A 1 91 ? -4.510 -3.369 21.950 1.00 87.69 91 THR A O 1
ATOM 678 N N . LEU A 1 92 ? -5.404 -1.983 20.418 1.00 86.44 92 LEU A N 1
ATOM 679 C CA . LEU A 1 92 ? -4.708 -0.772 20.852 1.00 86.44 92 LEU A CA 1
ATOM 680 C C . LEU A 1 92 ? -5.337 -0.218 22.132 1.00 86.44 92 LEU A C 1
ATOM 682 O O . LEU A 1 92 ? -4.623 0.132 23.065 1.00 86.44 92 LEU A O 1
ATOM 686 N N . MET A 1 93 ? -6.668 -0.191 22.191 1.00 86.12 93 MET A N 1
ATOM 687 C CA . MET A 1 93 ? -7.425 0.354 23.320 1.00 86.12 93 MET A CA 1
ATOM 688 C C . MET A 1 93 ? -7.468 -0.594 24.527 1.00 86.12 93 MET A C 1
ATOM 690 O O . MET A 1 93 ? -7.780 -0.162 25.634 1.00 86.12 93 MET A O 1
ATOM 694 N N . ALA A 1 94 ? -7.133 -1.875 24.344 1.00 88.19 94 ALA A N 1
ATOM 695 C CA . ALA A 1 94 ? -6.964 -2.833 25.435 1.00 88.19 94 ALA A CA 1
ATOM 696 C C . ALA A 1 94 ? -5.669 -2.623 26.245 1.00 88.19 94 ALA A C 1
ATOM 698 O O . ALA A 1 94 ? -5.548 -3.170 27.342 1.00 88.19 94 ALA A O 1
ATOM 699 N N . LEU A 1 95 ? -4.700 -1.864 25.722 1.00 85.88 95 LEU A N 1
ATOM 700 C CA . LEU A 1 95 ? -3.444 -1.573 26.412 1.00 85.88 95 LEU A CA 1
ATOM 701 C C . LEU A 1 95 ? -3.671 -0.452 27.433 1.00 85.88 95 LEU A C 1
ATOM 703 O O . LEU A 1 95 ? -3.968 0.684 27.069 1.00 85.88 95 LEU A O 1
ATOM 707 N N . SER A 1 96 ? -3.531 -0.770 28.721 1.00 83.06 96 SER A N 1
ATOM 708 C CA . SER A 1 96 ? -3.570 0.228 29.794 1.00 83.06 96 SER A CA 1
ATOM 709 C C . SER A 1 96 ? -2.197 0.865 30.015 1.00 83.06 96 SER A C 1
ATOM 711 O O . SER A 1 96 ? -1.172 0.310 29.621 1.00 83.06 96 SER A O 1
ATOM 713 N N . GLU A 1 97 ? -2.163 2.007 30.703 1.00 81.12 97 GLU A N 1
ATOM 714 C CA . GLU A 1 97 ? -0.911 2.672 31.094 1.00 81.12 97 GLU A CA 1
ATOM 715 C C . GLU A 1 97 ? 0.003 1.752 31.926 1.00 81.12 97 GLU A C 1
ATOM 717 O O . GLU A 1 97 ? 1.207 1.728 31.701 1.00 81.12 97 GLU A O 1
ATOM 722 N N . ASP A 1 98 ? -0.574 0.902 32.784 1.00 88.00 98 ASP A N 1
ATOM 723 C CA . ASP A 1 98 ? 0.156 -0.086 33.598 1.00 88.00 98 ASP A CA 1
ATOM 724 C C . ASP A 1 98 ? 0.753 -1.260 32.789 1.00 88.00 98 ASP A C 1
ATOM 726 O O . ASP A 1 98 ? 1.403 -2.140 33.354 1.00 88.00 98 ASP A O 1
ATOM 730 N N . SER A 1 99 ? 0.492 -1.332 31.479 1.00 83.12 99 SER A N 1
ATOM 731 C CA . SER A 1 99 ? 0.961 -2.422 30.609 1.00 83.12 99 SER A CA 1
ATOM 732 C C . SER A 1 99 ? 2.366 -2.190 30.021 1.00 83.12 99 SER A C 1
ATOM 734 O O . SER A 1 99 ? 2.830 -3.030 29.245 1.00 83.12 99 SER A O 1
ATOM 736 N N . PHE A 1 100 ? 3.037 -1.086 30.370 1.00 80.38 100 PHE A N 1
ATOM 737 C CA . PHE A 1 100 ? 4.345 -0.655 29.849 1.00 80.38 100 PHE A CA 1
ATOM 738 C C . PHE A 1 100 ? 5.352 -0.375 30.971 1.00 80.38 100 PHE A C 1
ATOM 740 O O . PHE A 1 100 ? 6.566 -0.536 30.704 1.00 80.38 100 PHE A O 1
#

Secondary structure (DSSP, 8-state):
-HHHHHHHHHHHHHHHHHHH-THHHHHHHHHHHHHHHHHHHHHHHHHHHHHHTT--SHHHHHHHHHHHHIIIIITTHHHHHHHHHTT-SHHHHT--GGG-

Organism: NCBI:txid2094561

pLDDT: mean 95.13, std 4.35, range [80.38, 98.62]

Nearest PDB structures (foldseek):
  5y9o-assembly1_B  TM=5.291E-01  e=2.748E+00  Legionella pneumophila
  6kgq-assembly1_A  TM=4.322E-01  e=7.910E+00  Homo sapiens
  8qbs-assembly1_A  TM=3.236E-01  e=6.632E+00  Nostoc punctiforme

InterPro domains:
  IPR025878 Acetyl-CoA dehydrogenase-like C-terminal domain [PF12806] (2-95)
  IPR052166 Diverse substrate specificity acyl-CoA dehydrogenase [PTHR42803] (3-100)

Mean predicted aligned error: 3.56 Å

Foldseek 3Di:
DVLVVLLVVLVVVLVVVCVVPVVLCVQLVPLSVLSVVLVVVLVVLVVLLVVLPPPDDPVSVVSVVVNVCSVVPPNVVSVVSSVSSVVGCVVVVPDDPVND

Radius of gyration: 17.89 Å; Cα contacts (8 Å, |Δi|>4): 77; chains: 1; bounding box: 40×15×61 Å

=== Feature glossary ===
Reading guide. The protein is described through the following features:

Foldseek 3Di. A 3Di character summarizes, for each residue, the relative orientation of the Cα frame of its nearest spatial neighbor. Because it encodes fold topology rather than chemistry, 3Di alignments detect remote structural similarity that sequence alignment misses.

Contact-map, Ramachandran, and PAE plots. Plot images: a contact map (which residues are close in 3D, as an N×N binary image), a Ramachandran scatter (backbone torsion angles, revealing secondary-structure composition at a glance), and — for AlphaFold structures — a PAE heatmap (pairwise prediction confidence).

Radius of gyration, Cα contacts, bounding box. Radius of gyration (Rg) is the root-mean-square distance of Cα atoms from their centroid — a single number for overall size and compactness. A globular domain of N residues has Rg ≈ 2.2·N^0.38 Å; an extended or disordered chain has a much larger Rg. The Cα contact count is the number of residue pairs whose Cα atoms are within 8 Å and are more than four positions apart in sequence — a standard proxy for tertiary packing density. The bounding box is the smallest axis-aligned box enclosing all Cα atoms.

Secondary structure (8-state, DSSP). Eight-state secondary structure (DSSP): H is the canonical α-helix, G the tighter 3₁₀-helix, I the wider π-helix; E/B are β-structure, T and S are turns and bends, and '-' is everything else. DSSP derives these from the pattern of main-chain N–H···O=C hydrogen bonds, not from the sequence.

B-factor. B-factor (Debye–Waller factor) reflects atomic displacement in the crystal lattice. It is an experimental observable (units Å²), not a prediction; low values mean the atom is pinned down, high values mean it moves or is heterogeneous across the crystal.

pLDDT. pLDDT is the predicted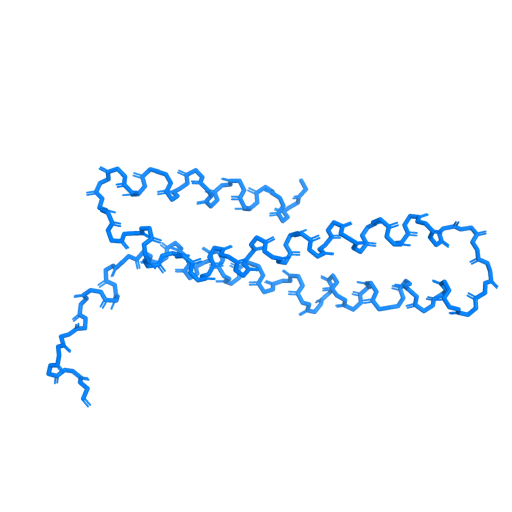 lDDT-Cα score: AlphaFold's confidence that the local environment of each residue (all inter-atomic distances within 15 Å) is correctly placed. It is a per-residue number between 0 and 100, with higher meaning more reliable.

Nearest PDB structures. Nearest PDB neighbors are the top structural matches found by Foldseek when searching this structure against the entire Protein Data Bank. Each hit reports a TM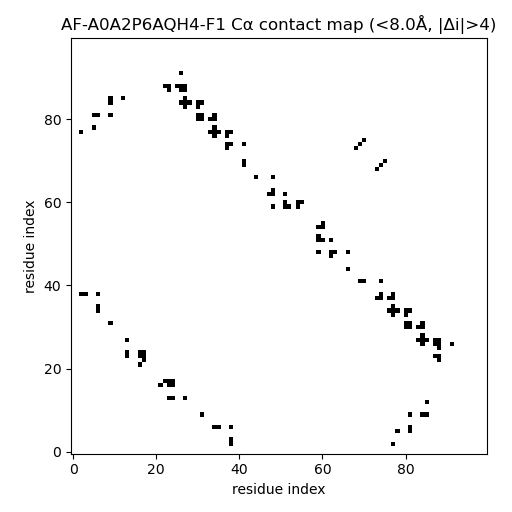-score (0 to 1; >0.5 almost always implies the same fold) and an 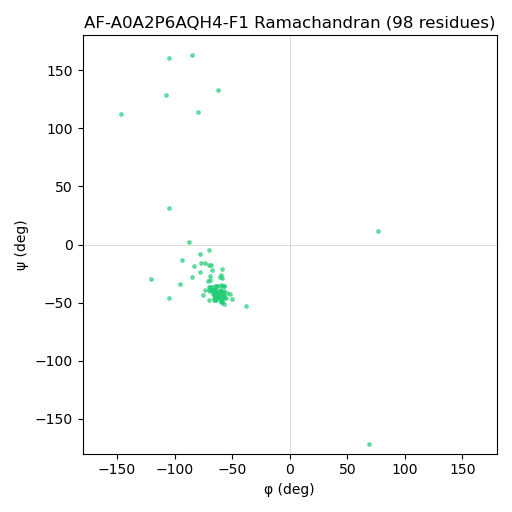E-value. These are *structural* homologs — they may share no detectable sequence similarity.

Solvent-accessible surface area. Accessible surface area quantifies burial. A residue with SASA near zero is packed into the hydrophobic core; one with SASA >100 Å² sits on the surface. Computed here via the Shrake–Rupley numerical algorithm with a 1.4 Å probe.

Rendered structure images. Structure images are PyMOL renders from six orthogonal camera directions. Cartoon representation draws helices as coils and strands as arrows; sticks shows the backbone as bonds; surface shows the solvent-excluded envelope. Rainbow coloring maps sequence position to hue (blue→red, N→C); chain coloring assigns a distinct color per polypeptide.

Backbone torsions (φ/ψ). φ (phi) and ψ (psi) are the two rotatable backbone dihedrals per residue: φ is the C(i-1)–N–Cα–C torsion, ψ is the N–Cα–C–N(i+1) torsion, both in degrees on (−180°, 180°]. α-helical residues cluster near (−60°, −45°); β-strand residues near (−120°, +130°). A Ramachandran plot is simply a scatter of (φ, ψ) for every residue.

Predicted aligned error. Predicted Aligned Error (PAE) is an AlphaFold confidence matrix: entry (i, j) is the expected error in the position of residue j, in ångströms, when the prediction is superimposed on the true structure at residue i. Low PAE within a block of residues means that block is internally rigid and well-predicted; high PAE between two blocks means their relative placement is uncertain even if each block individually is confident.

mmCIF coordinates. Structure coordinates are given as an mmCIF _atom_site loop: one row per atom with element, residue name, chain id, sequence number, and x/y/z position in Å. Only the four main-chain atoms per residue are included here; side chains are omitted to keep the record compact.

InterPro / GO / CATH / organism. Database cross-references. InterPro integrates a dozen domain/family signature databases into unified entries with residue-range hits. GO terms attach function/process/location labels with evidence codes. CATH codes position the fold in a four-level structural taxonomy. Organism is the NCBI-taxonomy species name.

Secondary structure (3-state, P-SEA). SS3 is a coarse helix/strand/coil call (letters a/b/c) made by the P-SEA algorithm from inter-Cα distances and dihedrals. It is less detailed than DSSP but needs only Cα positions.

Sequence. Sequence gives the chain of amino acids in standard one-letter code (A=alanine, C=cysteine, …, Y=tyrosine), read N→C. It is the only feature that is directly encoded by the gene; all structural features are derived from the folded form of this sequence.